Protein AF-A0A8T3XTB1-F1 (afdb_monomer_lite)

Structure (mmCIF, N/CA/C/O backbone):
data_AF-A0A8T3XTB1-F1
#
_entry.id   AF-A0A8T3XTB1-F1
#
loop_
_atom_site.group_PDB
_atom_site.id
_atom_site.type_symbol
_atom_site.label_atom_id
_atom_site.label_alt_id
_atom_site.label_comp_id
_atom_site.label_asym_id
_atom_site.label_entity_id
_atom_site.label_seq_id
_atom_site.pdbx_PDB_ins_code
_atom_site.Cartn_x
_atom_site.Cartn_y
_atom_site.Cartn_z
_atom_site.occupancy
_atom_site.B_iso_or_equiv
_atom_site.auth_seq_id
_atom_site.auth_comp_id
_atom_site.auth_asym_id
_atom_site.auth_atom_id
_atom_site.pdbx_PDB_model_num
ATOM 1 N N . MET A 1 1 ? -11.268 -4.525 -10.303 1.00 63.78 1 MET A N 1
ATOM 2 C CA . MET A 1 1 ? -10.667 -3.729 -11.400 1.00 63.78 1 MET A CA 1
ATOM 3 C C . MET A 1 1 ? -9.324 -3.228 -10.897 1.00 63.78 1 MET A C 1
ATOM 5 O O . MET A 1 1 ? -9.319 -2.569 -9.871 1.00 63.78 1 MET A O 1
ATOM 9 N N . THR A 1 2 ? -8.213 -3.594 -11.539 1.00 76.19 2 THR A N 1
ATOM 10 C CA . THR A 1 2 ? -6.860 -3.321 -11.017 1.00 76.19 2 THR A CA 1
ATOM 11 C C . THR A 1 2 ? -6.351 -1.963 -11.488 1.00 76.19 2 THR A C 1
ATOM 13 O O . THR A 1 2 ? -6.453 -1.650 -12.676 1.00 76.19 2 THR A O 1
ATOM 16 N N . TYR A 1 3 ? -5.797 -1.178 -10.565 1.00 84.19 3 TYR A N 1
ATOM 17 C CA . TYR A 1 3 ? -5.159 0.107 -10.844 1.00 84.19 3 TYR A CA 1
ATOM 18 C C . TYR A 1 3 ? -3.703 0.090 -10.393 1.00 84.19 3 TYR A C 1
ATOM 20 O O . TYR A 1 3 ? -3.380 -0.483 -9.355 1.00 84.19 3 TYR A O 1
ATOM 28 N N . MET A 1 4 ? -2.845 0.762 -11.152 1.00 86.62 4 MET A N 1
ATOM 29 C CA . MET A 1 4 ? -1.456 1.015 -10.787 1.00 86.62 4 MET A CA 1
ATOM 30 C C . MET A 1 4 ? -1.320 2.421 -10.202 1.00 86.62 4 MET A C 1
ATOM 32 O O . MET A 1 4 ? -1.914 3.370 -10.717 1.00 86.62 4 MET A O 1
ATOM 36 N N . ALA A 1 5 ? -0.532 2.562 -9.141 1.00 85.81 5 ALA A N 1
ATOM 37 C CA . ALA A 1 5 ? -0.168 3.850 -8.568 1.00 85.81 5 ALA A CA 1
ATOM 38 C C . ALA A 1 5 ? 1.312 3.836 -8.175 1.00 85.81 5 ALA A C 1
ATOM 40 O O . ALA A 1 5 ? 1.791 2.855 -7.609 1.00 85.81 5 ALA A O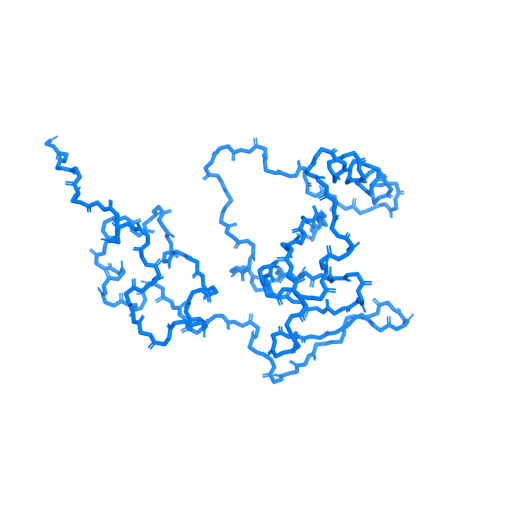 1
ATOM 41 N N . PHE A 1 6 ? 2.019 4.933 -8.442 1.00 86.25 6 PHE A N 1
ATOM 42 C CA . PHE A 1 6 ? 3.392 5.131 -7.983 1.00 86.25 6 PHE A CA 1
ATOM 43 C C . PHE A 1 6 ? 3.377 5.995 -6.724 1.00 86.25 6 PHE A C 1
ATOM 45 O O . PHE A 1 6 ? 2.879 7.122 -6.739 1.00 86.25 6 PHE A O 1
ATOM 52 N N . LEU A 1 7 ? 3.904 5.456 -5.627 1.00 83.69 7 LEU A N 1
ATOM 53 C CA . LEU A 1 7 ? 3.873 6.089 -4.310 1.00 83.69 7 LEU A CA 1
ATOM 54 C C . LEU A 1 7 ? 5.293 6.387 -3.821 1.00 83.69 7 LEU A C 1
ATOM 56 O O . LEU A 1 7 ? 6.214 5.625 -4.123 1.00 83.69 7 LEU A O 1
ATOM 60 N N . PRO A 1 8 ? 5.495 7.483 -3.071 1.00 80.69 8 PRO A N 1
ATOM 61 C CA . PRO A 1 8 ? 6.795 7.779 -2.496 1.00 80.69 8 PRO A CA 1
ATOM 62 C C . PRO A 1 8 ? 7.091 6.789 -1.371 1.00 80.69 8 PRO A C 1
ATOM 64 O O . PRO A 1 8 ? 6.213 6.481 -0.569 1.00 80.69 8 PRO A O 1
ATOM 67 N N . VAL A 1 9 ? 8.336 6.330 -1.272 1.00 76.19 9 VAL A N 1
ATOM 68 C CA . VAL A 1 9 ? 8.804 5.538 -0.127 1.00 76.19 9 VAL A CA 1
ATOM 69 C C . VAL A 1 9 ? 9.326 6.491 0.946 1.00 76.19 9 VAL A C 1
ATOM 71 O O . VAL A 1 9 ? 10.021 7.462 0.639 1.00 76.19 9 VAL A O 1
ATOM 74 N N . GLN A 1 10 ? 8.986 6.239 2.214 1.00 70.88 10 GLN A N 1
ATOM 75 C CA . GLN A 1 10 ? 9.558 7.010 3.317 1.00 70.88 10 GLN A CA 1
ATOM 76 C C . GLN A 1 10 ? 11.053 6.727 3.446 1.00 70.88 10 GLN A C 1
ATOM 78 O O . GLN A 1 10 ? 11.497 5.583 3.352 1.00 70.88 10 GLN A O 1
ATOM 83 N N . LYS A 1 11 ? 11.826 7.778 3.724 1.00 73.62 11 LYS A N 1
ATOM 84 C CA . LYS A 1 11 ? 13.246 7.640 4.027 1.00 73.62 11 LYS A CA 1
ATOM 85 C C . LYS A 1 11 ? 13.419 6.713 5.232 1.00 73.62 11 LYS A C 1
ATOM 87 O O . LYS A 1 11 ? 12.929 7.003 6.318 1.00 73.62 11 LYS A O 1
ATOM 92 N N . ASN A 1 12 ? 14.123 5.610 5.021 1.00 74.75 12 ASN A N 1
ATOM 93 C CA . ASN A 1 12 ? 14.489 4.636 6.043 1.00 74.75 12 ASN A CA 1
ATOM 94 C C . ASN A 1 12 ? 15.914 4.146 5.783 1.00 74.75 12 ASN A C 1
ATOM 96 O O . ASN A 1 12 ? 16.482 4.461 4.736 1.00 74.75 12 ASN A O 1
ATOM 100 N N . ASP A 1 13 ? 16.476 3.362 6.700 1.00 73.25 13 ASP A N 1
ATOM 101 C CA . ASP A 1 13 ? 17.870 2.897 6.647 1.00 73.25 13 ASP A CA 1
ATOM 102 C C . ASP A 1 13 ? 18.251 2.196 5.337 1.00 73.25 13 ASP A C 1
ATOM 104 O O . ASP A 1 13 ? 19.413 2.229 4.943 1.00 73.25 13 ASP A O 1
ATOM 108 N N . LYS A 1 14 ? 17.282 1.612 4.619 1.00 73.25 14 LYS A N 1
ATOM 109 C CA . LYS A 1 14 ? 17.532 0.923 3.348 1.00 73.25 14 LYS A CA 1
ATOM 110 C C . LYS A 1 14 ? 17.449 1.813 2.115 1.00 73.25 14 LYS A C 1
ATOM 112 O O . LYS A 1 14 ? 18.060 1.458 1.112 1.00 73.25 14 LYS A O 1
ATOM 117 N N . TYR A 1 15 ? 16.711 2.919 2.179 1.00 74.94 15 TYR A N 1
ATOM 118 C CA . TYR A 1 15 ? 16.465 3.809 1.039 1.00 74.94 15 TYR A CA 1
ATOM 119 C C . TYR A 1 15 ? 17.030 5.227 1.248 1.00 74.94 15 TYR A C 1
ATOM 121 O O . TYR A 1 15 ? 16.748 6.124 0.456 1.00 74.94 15 TYR A O 1
ATOM 129 N N . GLN A 1 16 ? 17.848 5.472 2.285 1.00 72.81 16 GLN A N 1
ATOM 130 C CA . GLN A 1 16 ? 18.314 6.827 2.625 1.00 72.81 16 GLN A CA 1
ATOM 131 C C . GLN A 1 16 ? 18.993 7.568 1.465 1.00 72.81 16 GLN A C 1
ATOM 133 O O . GLN A 1 16 ? 18.690 8.743 1.250 1.00 72.81 16 GLN A O 1
ATOM 138 N N . SER A 1 17 ? 19.889 6.900 0.738 1.00 76.38 17 SER A N 1
ATOM 139 C CA . SER A 1 17 ? 20.663 7.474 -0.373 1.00 76.38 17 SER A CA 1
ATOM 140 C C . SER A 1 17 ? 19.897 7.540 -1.697 1.00 76.38 17 SER A C 1
ATOM 142 O O . SER A 1 17 ? 20.363 8.178 -2.634 1.00 76.38 17 SER A O 1
ATOM 144 N N . GLU A 1 18 ? 18.738 6.887 -1.779 1.00 75.88 18 GLU A N 1
ATOM 145 C CA . GLU A 1 18 ? 17.937 6.739 -3.003 1.00 75.88 18 GLU A CA 1
ATOM 146 C C . GLU A 1 18 ? 16.675 7.619 -2.984 1.00 75.88 18 GLU A C 1
ATOM 148 O O . GLU A 1 18 ? 15.918 7.666 -3.954 1.00 75.88 18 GLU A O 1
ATOM 153 N N . THR A 1 19 ? 16.439 8.337 -1.881 1.00 80.75 19 THR A N 1
ATOM 154 C CA . THR A 1 19 ? 15.301 9.255 -1.751 1.00 80.75 19 THR A CA 1
ATOM 155 C C . THR A 1 19 ? 15.573 10.610 -2.392 1.00 80.75 19 THR A C 1
ATOM 157 O O . THR A 1 19 ? 16.653 11.183 -2.273 1.00 80.75 19 THR A O 1
ATOM 160 N N . ILE A 1 20 ? 14.542 11.146 -3.038 1.00 84.38 20 ILE A N 1
ATOM 161 C CA . ILE A 1 20 ? 14.515 12.476 -3.651 1.00 84.38 20 ILE A CA 1
ATOM 162 C C . ILE A 1 20 ? 13.458 13.342 -2.968 1.00 84.38 20 ILE A C 1
ATOM 164 O O . ILE A 1 20 ? 12.573 12.837 -2.273 1.00 84.38 20 ILE A O 1
ATOM 168 N N . ASN A 1 21 ? 13.529 14.658 -3.166 1.00 86.00 21 ASN A N 1
ATOM 169 C CA . ASN A 1 21 ? 12.512 15.554 -2.618 1.00 86.00 21 ASN A CA 1
ATOM 170 C C . ASN A 1 21 ? 11.160 15.385 -3.338 1.00 86.00 21 ASN A C 1
ATOM 172 O O . ASN A 1 21 ? 11.078 14.898 -4.467 1.00 86.00 21 ASN A O 1
ATOM 176 N N . TYR A 1 22 ? 10.084 15.839 -2.692 1.00 81.88 22 TYR A N 1
ATOM 177 C CA . TYR A 1 22 ? 8.718 15.646 -3.190 1.00 81.88 22 TYR A CA 1
ATOM 178 C C . TYR A 1 22 ? 8.469 16.285 -4.569 1.00 81.88 22 TYR A C 1
ATOM 180 O O . TYR A 1 22 ? 7.725 15.745 -5.385 1.00 81.88 22 TYR A O 1
ATOM 188 N N . LYS A 1 23 ? 9.120 17.418 -4.866 1.00 84.69 23 LYS A N 1
ATOM 189 C CA . LYS A 1 23 ? 8.985 18.118 -6.153 1.00 84.69 23 LYS A CA 1
ATOM 190 C C . LYS A 1 23 ? 9.621 17.323 -7.295 1.00 84.69 23 LYS A C 1
ATOM 192 O O . LYS A 1 23 ? 9.049 17.235 -8.379 1.00 84.69 23 LYS A O 1
ATOM 197 N N . GLU A 1 24 ? 10.796 16.748 -7.063 1.00 87.94 24 GLU A N 1
ATOM 198 C CA . GLU A 1 24 ? 11.465 15.858 -8.017 1.00 87.94 24 GLU A CA 1
ATOM 199 C C . GLU A 1 24 ? 10.711 14.542 -8.190 1.00 87.94 24 GLU A C 1
ATOM 201 O O . GLU A 1 24 ? 10.554 14.071 -9.318 1.00 87.94 24 GLU A O 1
ATOM 206 N N . PHE A 1 25 ? 10.198 13.986 -7.090 1.00 85.50 25 PHE A N 1
ATOM 207 C CA . PHE A 1 25 ? 9.351 12.799 -7.112 1.00 85.50 25 PHE A CA 1
ATOM 208 C C . PHE A 1 25 ? 8.125 13.003 -8.002 1.00 85.50 25 PHE A C 1
ATOM 210 O O . PHE A 1 25 ? 7.887 12.190 -8.893 1.00 85.50 25 PHE A O 1
ATOM 217 N N . HIS A 1 26 ? 7.407 14.118 -7.835 1.00 84.00 26 HIS A N 1
ATOM 218 C CA . HIS A 1 26 ? 6.219 14.418 -8.633 1.00 84.00 26 HIS A CA 1
ATOM 219 C C . HIS A 1 26 ? 6.516 14.413 -10.139 1.00 84.00 26 HIS A C 1
ATOM 221 O O . HIS A 1 26 ? 5.825 13.741 -10.900 1.00 84.00 26 HIS A O 1
ATOM 227 N N . LYS A 1 27 ? 7.599 15.080 -10.564 1.00 87.19 27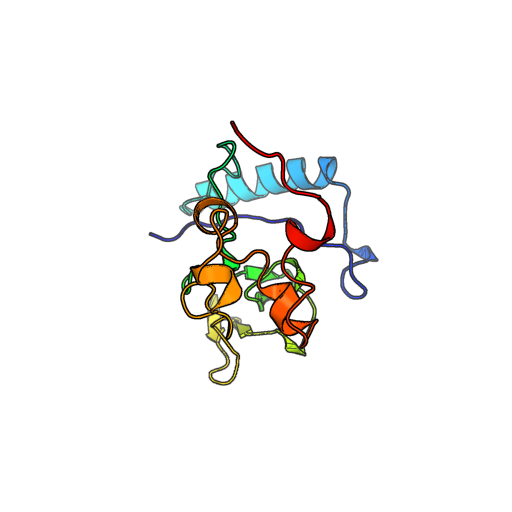 LYS A N 1
ATOM 228 C CA . LYS A 1 27 ? 8.017 15.104 -11.977 1.00 87.19 27 LYS A CA 1
ATOM 229 C C . LYS A 1 27 ? 8.338 13.712 -12.522 1.00 87.19 27 LYS A C 1
ATOM 231 O O . LYS A 1 27 ? 8.024 13.407 -13.669 1.00 87.19 27 LYS A O 1
ATOM 236 N N . LYS A 1 28 ? 8.994 12.861 -11.725 1.00 88.62 28 LYS A N 1
ATOM 237 C CA . LYS A 1 28 ? 9.299 11.484 -12.142 1.00 88.62 28 LYS A CA 1
ATOM 238 C C . LYS A 1 28 ? 8.035 10.629 -12.232 1.00 88.62 28 LYS A C 1
ATOM 240 O O . LYS A 1 28 ? 7.902 9.866 -13.185 1.00 88.62 28 LYS A O 1
ATOM 245 N N . VAL A 1 29 ? 7.109 10.771 -11.283 1.00 88.19 29 VAL A N 1
ATOM 246 C CA . VAL A 1 29 ? 5.836 10.035 -11.278 1.00 88.19 29 VAL A CA 1
ATOM 247 C C . VAL A 1 29 ? 4.963 10.395 -12.473 1.00 88.19 29 VAL A C 1
ATOM 249 O O . VAL A 1 29 ? 4.357 9.496 -13.042 1.00 88.19 29 VAL A O 1
ATOM 252 N N . GLU A 1 30 ? 4.932 11.656 -12.904 1.00 87.62 30 GLU A N 1
ATOM 253 C CA . GLU A 1 30 ? 4.235 12.045 -14.141 1.00 87.62 30 GLU A CA 1
ATOM 254 C C . GLU A 1 30 ? 4.745 11.243 -15.348 1.00 87.62 30 GLU A C 1
ATOM 256 O O . GLU A 1 30 ? 3.953 10.615 -16.048 1.00 87.62 30 GLU A O 1
ATOM 261 N N . GLY A 1 31 ? 6.067 11.157 -15.528 1.00 90.44 31 GLY A N 1
ATOM 262 C CA . GLY A 1 31 ? 6.658 10.359 -16.607 1.00 90.44 31 GLY A CA 1
ATOM 263 C C . GLY A 1 31 ? 6.367 8.856 -16.497 1.00 90.44 31 GLY A C 1
ATOM 264 O O . GLY A 1 31 ? 6.136 8.195 -17.511 1.00 90.44 31 GLY A O 1
ATOM 265 N N . LEU A 1 32 ? 6.342 8.309 -15.277 1.00 90.62 32 LEU A N 1
ATOM 266 C CA . LEU A 1 32 ? 5.984 6.905 -15.035 1.00 90.62 32 LEU A CA 1
ATOM 267 C C . LEU A 1 32 ? 4.502 6.630 -15.321 1.00 90.62 32 LEU A C 1
ATOM 269 O O . LEU A 1 32 ? 4.178 5.607 -15.923 1.00 90.62 32 LEU A O 1
ATOM 273 N N . ASN A 1 33 ? 3.613 7.548 -14.941 1.00 90.31 33 ASN A N 1
ATOM 274 C CA . ASN A 1 33 ? 2.188 7.467 -15.247 1.00 90.31 33 ASN A CA 1
ATOM 275 C C . ASN A 1 33 ? 1.958 7.464 -16.763 1.00 90.31 33 ASN A C 1
ATOM 277 O O . ASN A 1 33 ? 1.242 6.598 -17.265 1.00 90.31 33 ASN A O 1
ATOM 281 N N . ASP A 1 34 ? 2.607 8.373 -17.495 1.00 92.00 34 ASP A N 1
ATOM 282 C CA . ASP A 1 34 ? 2.513 8.440 -18.957 1.00 92.00 34 ASP A CA 1
ATOM 283 C C . ASP A 1 34 ? 2.996 7.147 -19.621 1.00 92.00 34 ASP A C 1
ATOM 285 O O . ASP A 1 34 ? 2.361 6.645 -20.553 1.00 92.00 34 ASP A O 1
ATOM 289 N N . LEU A 1 35 ? 4.114 6.588 -19.145 1.00 93.50 35 LEU A N 1
ATOM 290 C CA . LEU A 1 35 ? 4.633 5.313 -19.635 1.00 93.50 35 LEU A CA 1
ATOM 291 C C . LEU A 1 35 ? 3.645 4.171 -19.368 1.00 93.50 35 LEU A C 1
ATOM 293 O O . LEU A 1 35 ? 3.322 3.417 -20.285 1.00 93.50 35 LEU A O 1
ATOM 297 N N . ALA A 1 36 ? 3.125 4.066 -18.145 1.00 92.00 36 ALA A N 1
ATOM 298 C CA . ALA A 1 36 ? 2.177 3.022 -17.772 1.00 92.00 36 ALA A CA 1
ATOM 299 C C . ALA A 1 36 ? 0.882 3.099 -18.602 1.00 92.00 36 ALA A C 1
ATOM 301 O O . ALA A 1 36 ? 0.409 2.075 -19.096 1.00 92.00 36 ALA A O 1
ATOM 302 N N . ILE A 1 37 ? 0.352 4.304 -18.838 1.00 92.25 37 ILE A N 1
ATOM 303 C CA . ILE A 1 37 ? -0.816 4.512 -19.708 1.00 92.25 37 ILE A CA 1
ATOM 304 C C . ILE A 1 37 ? -0.512 4.060 -21.143 1.00 92.25 37 ILE A C 1
ATOM 306 O O . ILE A 1 37 ? -1.312 3.334 -21.733 1.00 92.25 37 ILE A O 1
ATOM 310 N N . LYS A 1 38 ? 0.652 4.429 -21.699 1.00 95.81 38 LYS A N 1
ATOM 311 C CA . LYS A 1 38 ? 1.079 3.996 -23.046 1.00 95.81 38 LYS A CA 1
ATOM 312 C C . LYS A 1 38 ? 1.219 2.477 -23.164 1.00 95.81 38 LYS A C 1
ATOM 314 O O . LYS A 1 38 ? 0.954 1.929 -24.227 1.00 95.81 38 LYS A O 1
ATOM 319 N N . MET A 1 39 ? 1.601 1.805 -22.080 1.00 94.31 39 MET A N 1
ATOM 320 C CA . MET A 1 39 ? 1.670 0.342 -21.998 1.00 94.31 39 MET A CA 1
ATOM 321 C C . MET A 1 39 ? 0.297 -0.324 -21.781 1.00 94.31 39 MET A C 1
ATOM 323 O O . MET A 1 39 ? 0.221 -1.547 -21.703 1.00 94.31 39 MET A O 1
ATOM 327 N N . GLY A 1 40 ? -0.789 0.452 -21.693 1.00 93.62 40 GLY A N 1
ATOM 328 C CA . GLY A 1 40 ? -2.157 -0.052 -21.551 1.00 93.62 40 GLY A CA 1
ATOM 329 C C . GLY A 1 40 ? -2.613 -0.271 -20.106 1.00 93.62 40 GLY A C 1
ATOM 330 O O . GLY A 1 40 ? -3.701 -0.808 -19.883 1.00 93.62 40 GLY A O 1
ATOM 331 N N . TYR A 1 41 ? -1.825 0.148 -19.112 1.00 91.19 41 TYR A N 1
ATOM 332 C CA . TYR A 1 41 ? -2.223 0.043 -17.712 1.00 91.19 41 TYR A CA 1
ATOM 333 C C . TYR A 1 41 ? -3.226 1.127 -17.317 1.00 91.19 41 TYR A C 1
ATOM 335 O O . TYR A 1 41 ? -3.164 2.278 -17.751 1.00 91.19 41 TYR A O 1
ATOM 343 N N . ARG A 1 42 ? -4.132 0.768 -16.404 1.00 89.38 42 ARG A N 1
ATOM 344 C CA . ARG A 1 42 ? -5.025 1.725 -15.745 1.00 89.38 42 ARG A CA 1
ATOM 345 C C . ARG A 1 42 ? -4.284 2.358 -14.582 1.00 89.38 42 ARG A C 1
ATOM 347 O O . ARG A 1 42 ? -4.049 1.708 -13.566 1.00 89.38 42 ARG A O 1
ATOM 354 N N . VAL A 1 43 ? -3.924 3.622 -14.728 1.00 87.38 43 VAL A N 1
ATOM 355 C CA . VAL A 1 43 ? -3.234 4.373 -13.681 1.00 87.38 43 VAL A CA 1
ATOM 356 C C . VAL A 1 43 ? -4.261 5.096 -12.816 1.00 87.38 43 VAL A C 1
ATOM 358 O O . VAL A 1 43 ? -5.169 5.752 -13.330 1.00 87.38 43 VAL A O 1
ATOM 361 N N . SER A 1 44 ? -4.141 4.957 -11.497 1.00 80.12 44 SER A N 1
ATOM 362 C CA . SER A 1 44 ? -4.938 5.745 -10.560 1.00 80.12 44 SER A CA 1
ATOM 363 C C . SER A 1 44 ? -4.495 7.208 -10.653 1.00 80.12 44 SER A C 1
ATOM 365 O O . SER A 1 44 ? -3.303 7.479 -10.505 1.00 80.12 44 SER A O 1
ATOM 367 N N . PRO A 1 45 ? -5.408 8.176 -10.857 1.00 60.75 45 PRO A N 1
ATOM 368 C CA . PRO A 1 45 ? -5.055 9.584 -11.041 1.00 60.75 45 PRO A CA 1
ATOM 369 C C . PRO A 1 45 ? -4.519 10.270 -9.766 1.00 60.75 45 PRO A C 1
ATOM 371 O O . PRO A 1 45 ? -4.429 11.497 -9.728 1.00 60.75 45 PRO A O 1
ATOM 374 N N . GLY A 1 46 ? -4.161 9.505 -8.731 1.00 62.09 46 GLY A N 1
ATOM 375 C CA . GLY A 1 46 ? -3.730 10.008 -7.435 1.00 62.09 46 GLY A CA 1
ATOM 376 C C . GLY A 1 46 ? -4.879 10.590 -6.610 1.00 62.09 46 GLY A C 1
ATOM 377 O O . GLY A 1 46 ? -6.047 10.552 -6.999 1.00 62.09 46 GLY A O 1
ATOM 378 N N . TYR A 1 47 ? -4.522 11.117 -5.439 1.00 52.31 47 TYR A N 1
ATOM 379 C CA . TYR A 1 47 ? -5.404 11.705 -4.426 1.00 52.31 47 TYR A CA 1
ATOM 380 C C . TYR A 1 47 ? -6.145 12.953 -4.947 1.00 52.31 47 TYR A C 1
ATOM 382 O O . TYR A 1 47 ? -5.778 14.080 -4.630 1.00 52.31 47 TYR A O 1
ATOM 390 N N . LYS A 1 48 ? -7.176 12.781 -5.783 1.00 39.78 48 LYS A N 1
ATOM 391 C CA . LYS A 1 48 ? -7.927 13.901 -6.387 1.00 39.78 48 LYS A CA 1
ATOM 392 C C . LYS A 1 48 ? -9.156 14.357 -5.599 1.00 39.78 48 LYS A C 1
ATOM 394 O O . LYS A 1 48 ? -9.825 15.289 -6.028 1.00 39.78 48 LYS A O 1
ATOM 399 N N . LEU A 1 49 ? -9.459 13.738 -4.460 1.00 35.50 49 LEU A N 1
ATOM 400 C CA . LEU A 1 49 ? -10.655 14.055 -3.682 1.00 35.50 49 LEU A CA 1
ATOM 401 C C . LEU A 1 49 ? -10.308 14.263 -2.199 1.00 35.50 49 LEU A C 1
ATOM 403 O O . LEU A 1 49 ? -9.811 13.322 -1.567 1.00 35.50 49 LEU A O 1
ATOM 407 N N . PRO A 1 50 ? -10.599 15.448 -1.624 1.00 34.19 50 PRO A N 1
ATOM 408 C CA . PRO A 1 50 ? -10.574 15.653 -0.180 1.00 34.19 50 PRO A CA 1
ATOM 409 C C . PRO A 1 50 ? -11.480 14.620 0.506 1.00 34.19 50 PRO A C 1
ATOM 411 O O . PRO A 1 50 ? -12.633 14.457 0.119 1.00 34.19 50 PRO A O 1
ATOM 414 N N . GLY A 1 51 ? -10.952 13.899 1.497 1.00 45.12 51 GLY A N 1
ATOM 415 C CA . GLY A 1 51 ? -11.745 13.013 2.361 1.00 45.12 51 GLY A CA 1
ATOM 416 C C . GLY A 1 51 ? -12.081 11.611 1.830 1.00 45.12 51 GLY A C 1
ATOM 417 O O . GLY A 1 51 ? -12.845 10.915 2.483 1.00 45.12 51 GLY A O 1
ATOM 418 N N . SER A 1 52 ? -11.539 11.161 0.689 1.00 43.91 52 SER A N 1
ATOM 419 C CA . SER A 1 52 ? -11.989 9.890 0.071 1.00 43.91 52 SER A CA 1
ATOM 420 C C . SER A 1 52 ? -11.059 8.680 0.189 1.00 43.91 52 SER A C 1
ATOM 422 O O . SER A 1 52 ? -11.470 7.578 -0.165 1.00 43.91 52 SER A O 1
ATOM 424 N N . THR A 1 53 ? -9.814 8.815 0.647 1.00 52.31 53 THR A N 1
ATOM 425 C CA . THR A 1 53 ? -8.892 7.671 0.594 1.00 52.31 53 THR A CA 1
ATOM 426 C C . THR A 1 53 ? -8.717 7.025 1.950 1.00 52.31 53 THR A C 1
ATOM 428 O O . THR A 1 53 ? -7.837 7.387 2.731 1.00 52.31 53 THR A O 1
ATOM 431 N N . PHE A 1 54 ? -9.528 5.996 2.168 1.00 66.38 54 PHE A N 1
ATOM 432 C CA . PHE A 1 54 ? -9.143 4.858 2.986 1.00 66.38 54 PHE A CA 1
ATOM 433 C C . PHE A 1 54 ? -7.757 4.355 2.554 1.00 66.38 54 PHE A C 1
ATOM 435 O O . PHE A 1 54 ? -7.416 4.361 1.367 1.00 66.38 54 PHE A O 1
ATOM 442 N N . CYS A 1 55 ? -6.925 3.963 3.517 1.00 76.44 55 CYS A N 1
ATOM 443 C CA . CYS A 1 55 ? -5.592 3.456 3.219 1.00 76.44 55 CYS A CA 1
ATOM 444 C C . CYS A 1 55 ? -5.712 2.163 2.401 1.00 76.44 55 CYS A C 1
ATOM 446 O O . CYS A 1 55 ? -6.304 1.194 2.870 1.00 76.44 55 CYS A O 1
ATOM 448 N N . GLY A 1 56 ? -5.109 2.125 1.206 1.00 76.81 56 GLY A N 1
ATOM 449 C CA . GLY A 1 56 ? -5.146 0.946 0.331 1.00 76.81 56 GLY A CA 1
ATOM 450 C C . GLY A 1 56 ? -4.648 -0.327 1.015 1.00 76.81 56 GLY A C 1
ATOM 451 O O . GLY A 1 56 ? -5.105 -1.410 0.693 1.00 76.81 56 GLY A O 1
ATOM 452 N N . ALA A 1 57 ? -3.803 -0.205 2.042 1.00 79.94 57 ALA A N 1
ATOM 453 C CA . ALA A 1 57 ? -3.312 -1.340 2.81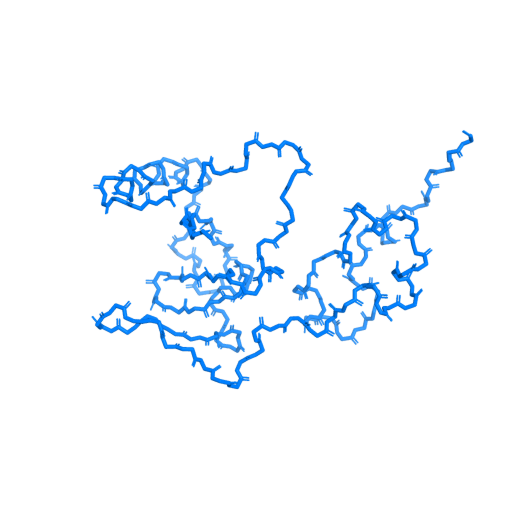3 1.00 79.94 57 ALA A CA 1
ATOM 454 C C . ALA A 1 57 ? -4.418 -2.174 3.485 1.00 79.94 57 ALA A C 1
ATOM 456 O O . ALA A 1 57 ? -4.158 -3.313 3.858 1.00 79.94 57 ALA A O 1
ATOM 457 N N . TYR A 1 58 ? -5.624 -1.637 3.659 1.00 77.25 58 TYR A N 1
ATOM 458 C CA . TYR A 1 58 ? -6.770 -2.390 4.164 1.00 77.25 58 TYR A CA 1
ATOM 459 C C . TYR A 1 58 ? -7.492 -3.230 3.099 1.00 77.25 58 TYR A C 1
ATOM 461 O O . TYR A 1 58 ? -8.244 -4.132 3.455 1.00 77.25 58 TYR A O 1
ATOM 469 N N . ASP A 1 59 ? -7.311 -2.933 1.813 1.00 77.81 59 ASP A N 1
ATOM 470 C CA . ASP A 1 59 ? -7.873 -3.740 0.733 1.00 77.81 59 ASP A CA 1
ATOM 471 C C . ASP A 1 59 ? -7.018 -5.001 0.568 1.00 77.81 59 ASP A C 1
ATOM 473 O O . ASP A 1 59 ? -5.814 -4.915 0.317 1.00 77.81 59 ASP A O 1
ATOM 477 N N . ASP A 1 60 ? -7.626 -6.183 0.691 1.00 77.62 60 ASP A N 1
ATOM 478 C CA . ASP A 1 60 ? -6.967 -7.482 0.510 1.00 77.62 60 ASP A CA 1
ATOM 479 C C . ASP A 1 60 ? -6.248 -7.582 -0.852 1.00 77.62 60 ASP A C 1
ATOM 481 O O . ASP A 1 60 ? -5.195 -8.218 -0.936 1.00 77.62 60 ASP A O 1
ATOM 485 N N . GLN A 1 61 ? -6.740 -6.896 -1.890 1.00 78.75 61 GLN A N 1
ATOM 486 C CA . GLN A 1 61 ? -6.189 -6.915 -3.251 1.00 78.75 61 GLN A CA 1
ATOM 487 C C . GLN A 1 61 ? -5.142 -5.824 -3.525 1.00 78.75 61 GLN A C 1
ATOM 489 O O . GLN A 1 61 ? -4.617 -5.736 -4.638 1.00 78.75 61 GLN A O 1
ATOM 494 N N . TYR A 1 62 ? -4.820 -4.995 -2.534 1.00 83.00 62 TYR A N 1
ATOM 495 C CA . TYR A 1 62 ? -3.770 -3.992 -2.647 1.00 83.00 62 TYR A CA 1
ATOM 496 C C . TYR A 1 62 ? -2.398 -4.584 -2.312 1.00 83.00 62 TYR A C 1
ATOM 498 O O . TYR A 1 62 ? -2.186 -5.115 -1.214 1.00 83.00 62 TYR A O 1
ATOM 506 N N . PHE A 1 63 ? -1.460 -4.434 -3.246 1.00 86.75 63 PHE A N 1
ATOM 507 C CA . PHE A 1 63 ? -0.067 -4.848 -3.112 1.00 86.75 63 PHE A CA 1
ATOM 508 C C . PHE A 1 63 ? 0.853 -3.722 -3.561 1.00 86.75 63 PHE A C 1
ATOM 510 O O . PHE A 1 63 ? 0.598 -3.054 -4.565 1.00 86.75 63 PHE A O 1
ATOM 517 N N . LEU A 1 64 ? 1.940 -3.532 -2.822 1.00 89.00 64 LEU A N 1
ATOM 518 C CA . LEU A 1 64 ? 2.991 -2.586 -3.151 1.00 89.00 64 LEU A CA 1
ATOM 519 C C . LEU A 1 64 ? 4.245 -3.352 -3.549 1.00 89.00 64 LEU A C 1
ATOM 521 O O . LEU A 1 64 ? 4.696 -4.216 -2.808 1.00 89.00 64 LEU A O 1
ATOM 525 N N . LEU A 1 65 ? 4.809 -3.008 -4.699 1.00 89.88 65 LEU A N 1
ATOM 526 C CA . LEU A 1 65 ? 6.101 -3.502 -5.160 1.00 89.88 65 LEU A CA 1
ATOM 527 C C . LEU A 1 65 ? 7.137 -2.407 -4.932 1.00 89.88 65 LEU A C 1
ATOM 529 O O . LEU A 1 65 ? 6.912 -1.261 -5.330 1.00 89.88 65 LEU A O 1
ATOM 533 N N . ASP A 1 66 ? 8.245 -2.738 -4.280 1.00 88.06 66 ASP A N 1
ATOM 534 C CA . ASP A 1 66 ? 9.368 -1.812 -4.160 1.00 88.06 66 ASP A CA 1
ATOM 535 C C . ASP A 1 66 ? 10.367 -1.957 -5.318 1.00 88.06 66 ASP A C 1
ATOM 537 O O . ASP A 1 66 ? 10.236 -2.823 -6.183 1.00 88.06 66 ASP A O 1
ATOM 541 N N . ALA A 1 67 ? 11.372 -1.078 -5.356 1.00 83.94 67 ALA A N 1
ATOM 542 C CA . ALA A 1 67 ? 12.353 -1.038 -6.441 1.00 83.94 67 ALA A CA 1
ATOM 543 C C . ALA A 1 67 ? 13.226 -2.305 -6.539 1.00 83.94 67 ALA A C 1
ATOM 545 O O . ALA A 1 67 ? 13.908 -2.496 -7.543 1.00 83.94 67 ALA A O 1
ATOM 546 N N . ARG A 1 68 ? 13.216 -3.163 -5.513 1.00 86.00 68 ARG A N 1
ATOM 547 C CA . ARG A 1 68 ? 13.946 -4.438 -5.482 1.00 86.00 68 ARG A CA 1
ATOM 548 C C . ARG A 1 68 ? 13.058 -5.610 -5.899 1.00 86.00 68 ARG A C 1
ATOM 550 O O . ARG A 1 68 ? 13.525 -6.743 -5.917 1.00 86.00 68 ARG A O 1
ATOM 557 N N . GLY A 1 69 ? 11.795 -5.336 -6.229 1.00 89.19 69 GLY A N 1
ATOM 558 C CA . GLY A 1 69 ? 10.800 -6.345 -6.557 1.00 89.19 69 GLY A CA 1
ATOM 559 C C . GLY A 1 69 ? 10.185 -7.006 -5.327 1.00 89.19 69 GLY A C 1
ATOM 560 O O . GLY A 1 69 ? 9.445 -7.970 -5.495 1.00 89.19 69 GLY A O 1
ATOM 561 N N . ASP A 1 70 ? 10.443 -6.524 -4.106 1.00 91.12 70 ASP A N 1
ATOM 562 C CA . ASP A 1 70 ? 9.800 -7.076 -2.913 1.00 91.12 70 ASP A CA 1
ATOM 563 C C . ASP A 1 70 ? 8.343 -6.594 -2.825 1.00 91.12 70 ASP A C 1
ATOM 565 O O . ASP A 1 70 ? 8.030 -5.430 -3.094 1.00 91.12 70 ASP A O 1
ATOM 569 N N . VAL A 1 71 ? 7.449 -7.496 -2.414 1.00 91.25 71 VAL A N 1
ATOM 570 C CA . VAL A 1 71 ? 6.018 -7.208 -2.243 1.00 91.25 71 VAL A CA 1
ATOM 571 C C . VAL A 1 71 ? 5.715 -6.880 -0.784 1.00 91.25 71 VAL A C 1
ATOM 573 O O . VAL A 1 71 ? 6.097 -7.625 0.117 1.00 91.25 71 VAL A O 1
ATOM 576 N N . HIS A 1 72 ? 4.965 -5.804 -0.555 1.00 88.94 72 HIS A N 1
ATOM 577 C CA . HIS A 1 72 ? 4.600 -5.269 0.759 1.00 88.94 72 HIS A CA 1
ATOM 578 C C . HIS A 1 72 ? 3.116 -4.884 0.809 1.00 88.94 72 HIS A C 1
ATOM 580 O O . HIS A 1 72 ? 2.499 -4.606 -0.221 1.00 88.94 72 HIS A O 1
ATOM 586 N N . LYS A 1 73 ? 2.538 -4.797 2.017 1.00 86.44 73 LYS A N 1
ATOM 587 C CA . LYS A 1 73 ? 1.161 -4.292 2.211 1.00 86.44 73 LYS A CA 1
ATOM 588 C C . LYS A 1 73 ? 1.080 -2.774 2.354 1.00 86.44 73 LYS A C 1
ATOM 590 O O . LYS A 1 73 ? 0.097 -2.153 1.960 1.00 86.44 73 LYS A O 1
ATOM 595 N N . CYS A 1 74 ? 2.101 -2.169 2.955 1.00 84.38 74 CYS A N 1
ATOM 596 C CA . CYS A 1 74 ? 2.101 -0.769 3.361 1.00 84.38 74 CYS A CA 1
ATOM 597 C C . CYS A 1 74 ? 3.415 -0.091 2.969 1.00 84.38 74 CYS A C 1
ATOM 599 O O . CYS A 1 74 ? 4.488 -0.645 3.190 1.00 84.38 74 CYS A O 1
ATOM 601 N N . VAL A 1 75 ? 3.325 1.148 2.477 1.00 83.94 75 VAL A N 1
ATOM 602 C CA . VAL A 1 75 ? 4.479 1.999 2.129 1.00 83.94 75 VAL A CA 1
ATOM 603 C C . VAL A 1 75 ? 5.431 2.194 3.319 1.00 83.94 75 VAL A C 1
ATOM 605 O O . VAL A 1 75 ? 6.644 2.248 3.156 1.00 83.94 75 VAL A O 1
ATOM 608 N N . VAL A 1 76 ? 4.892 2.287 4.540 1.00 81.44 76 VAL A N 1
ATOM 609 C CA . VAL A 1 76 ? 5.684 2.502 5.768 1.00 81.44 76 VAL A CA 1
ATOM 610 C C . VAL A 1 76 ? 6.527 1.273 6.130 1.00 81.44 76 VAL A C 1
ATOM 612 O O . VAL A 1 76 ? 7.540 1.384 6.821 1.00 81.44 76 VAL A O 1
ATOM 615 N N . MET A 1 77 ? 6.121 0.092 5.662 1.00 79.81 77 MET A N 1
ATOM 616 C CA . MET A 1 77 ? 6.826 -1.169 5.897 1.00 79.81 77 MET A CA 1
ATOM 617 C C . MET A 1 77 ? 7.838 -1.494 4.793 1.00 79.81 77 MET A C 1
ATOM 619 O O . MET A 1 77 ? 8.656 -2.391 4.963 1.00 79.81 77 MET A O 1
ATOM 623 N N . THR A 1 78 ? 7.838 -0.749 3.686 1.00 86.19 78 THR A N 1
ATOM 624 C CA . THR A 1 78 ? 8.736 -0.993 2.557 1.00 86.19 78 THR A CA 1
ATOM 625 C C . THR A 1 78 ? 10.201 -1.022 2.993 1.00 86.19 78 THR A C 1
ATOM 627 O O . THR A 1 78 ? 10.685 -0.138 3.701 1.00 86.19 78 THR A O 1
ATOM 630 N N . GLY A 1 79 ? 10.922 -2.056 2.562 1.00 80.38 79 GLY A N 1
ATOM 631 C CA . GLY A 1 79 ? 12.315 -2.292 2.935 1.00 80.38 79 GLY A CA 1
ATOM 632 C C . GLY A 1 79 ? 12.519 -3.028 4.264 1.00 80.38 79 GLY A C 1
ATOM 633 O O . GLY A 1 79 ? 13.632 -3.474 4.513 1.00 80.38 79 GLY A O 1
ATOM 634 N N . GLN A 1 80 ? 11.510 -3.242 5.106 1.00 81.75 80 GLN A N 1
ATOM 635 C CA . GLN A 1 80 ? 11.641 -4.110 6.289 1.00 81.75 80 GLN A CA 1
ATOM 636 C C . GLN A 1 80 ? 11.430 -5.572 5.863 1.00 81.75 80 GLN A C 1
ATOM 638 O O . GLN A 1 80 ? 10.374 -5.928 5.345 1.00 81.75 80 GLN A O 1
ATOM 643 N N . HIS A 1 81 ? 12.461 -6.411 6.009 1.00 80.44 81 HIS A N 1
ATOM 644 C CA . HIS A 1 81 ? 12.445 -7.777 5.461 1.00 80.44 81 HIS A CA 1
ATOM 645 C C . HIS A 1 81 ? 11.413 -8.663 6.170 1.00 80.44 81 HIS A C 1
ATOM 647 O O . HIS A 1 81 ? 10.771 -9.497 5.543 1.00 80.44 81 HIS A O 1
ATOM 653 N N . GLU A 1 82 ? 11.203 -8.418 7.459 1.00 81.94 82 GLU A N 1
ATOM 654 C CA . GLU A 1 82 ? 10.208 -9.065 8.305 1.00 81.94 82 GLU A CA 1
ATOM 655 C C . GLU A 1 82 ? 8.756 -8.823 7.855 1.00 81.94 82 GLU A C 1
ATOM 657 O O . GLU A 1 82 ? 7.876 -9.605 8.205 1.00 81.94 82 GLU A O 1
ATOM 662 N N . PHE A 1 83 ? 8.502 -7.776 7.059 1.00 83.00 83 PHE A N 1
ATOM 663 C CA . PHE A 1 83 ? 7.176 -7.447 6.522 1.00 83.00 83 PHE A CA 1
ATOM 664 C C . PHE A 1 83 ? 7.032 -7.756 5.026 1.00 83.00 83 PHE A C 1
ATOM 666 O O . PHE A 1 83 ? 6.003 -7.433 4.424 1.00 83.00 83 PHE A O 1
ATOM 673 N N . ARG A 1 84 ? 8.035 -8.403 4.416 1.00 88.00 84 ARG A N 1
ATOM 674 C CA . ARG A 1 84 ? 7.977 -8.833 3.017 1.00 88.00 84 ARG A CA 1
ATOM 675 C C . ARG A 1 84 ? 6.922 -9.929 2.848 1.00 88.00 84 ARG A C 1
ATOM 677 O O . ARG A 1 84 ? 7.041 -11.025 3.395 1.00 88.00 84 ARG A O 1
ATOM 684 N N . LEU A 1 85 ? 5.926 -9.655 2.011 1.00 90.25 85 LEU A N 1
ATOM 685 C CA . LEU A 1 85 ? 4.860 -10.594 1.658 1.00 90.25 85 LEU A CA 1
ATOM 686 C C . LEU A 1 85 ? 5.235 -11.530 0.508 1.00 90.25 85 LEU A C 1
ATOM 688 O O . LEU A 1 85 ? 4.595 -12.559 0.328 1.00 90.25 85 LEU A O 1
ATOM 692 N N . GLY A 1 86 ? 6.226 -11.170 -0.302 1.00 91.81 86 GLY A N 1
ATOM 693 C CA . GLY A 1 86 ? 6.531 -11.886 -1.536 1.00 91.81 86 GLY A CA 1
ATOM 694 C C . GLY A 1 86 ? 7.564 -11.168 -2.391 1.00 91.81 86 GLY A C 1
ATOM 695 O O . GLY A 1 86 ? 8.280 -10.299 -1.890 1.00 91.81 86 GLY A O 1
ATOM 696 N N . TYR A 1 87 ? 7.655 -11.538 -3.665 1.00 93.06 87 TYR A N 1
ATOM 697 C CA . TYR A 1 87 ? 8.529 -10.893 -4.643 1.00 93.06 87 TYR A CA 1
ATOM 698 C C . TYR A 1 87 ? 8.022 -11.033 -6.079 1.00 93.06 87 TYR A C 1
ATOM 700 O O . TYR A 1 87 ? 7.224 -11.919 -6.382 1.00 93.06 87 TYR A O 1
ATOM 708 N N . LEU A 1 88 ? 8.511 -10.160 -6.954 1.00 93.81 88 LEU A N 1
ATOM 709 C CA . LEU A 1 88 ? 8.389 -10.263 -8.402 1.00 93.81 88 LEU A CA 1
ATOM 710 C C . LEU A 1 88 ? 9.479 -11.200 -8.935 1.00 93.81 88 LEU A C 1
ATOM 712 O O . LEU A 1 88 ? 10.665 -10.939 -8.739 1.00 93.81 88 LEU A O 1
ATOM 716 N N . ALA A 1 89 ? 9.080 -12.295 -9.572 1.00 94.06 89 ALA A N 1
ATOM 717 C CA . ALA A 1 89 ? 9.986 -13.232 -10.223 1.00 94.06 89 ALA A CA 1
ATOM 718 C C . ALA A 1 89 ? 10.416 -12.732 -11.613 1.00 94.06 89 ALA A C 1
ATOM 720 O O . ALA A 1 89 ? 9.782 -11.855 -12.203 1.00 94.06 89 ALA A O 1
ATOM 721 N N . ASP A 1 90 ? 11.483 -13.326 -12.153 1.00 92.31 90 ASP A N 1
ATOM 722 C CA . ASP A 1 90 ? 12.073 -12.939 -13.445 1.00 92.31 90 ASP A CA 1
ATOM 723 C C . ASP A 1 90 ? 11.112 -13.115 -14.632 1.00 92.31 90 ASP A C 1
ATOM 725 O O . ASP A 1 90 ? 11.235 -12.434 -15.648 1.00 92.31 90 ASP A O 1
ATOM 729 N N . ASP A 1 91 ? 10.129 -14.009 -14.502 1.00 93.19 91 ASP A N 1
ATOM 7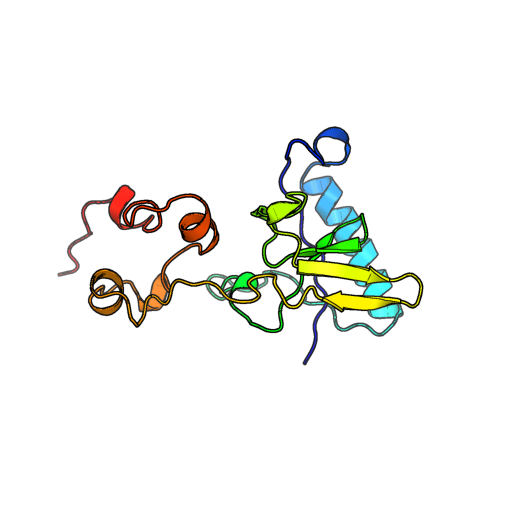30 C CA . ASP A 1 91 ? 9.069 -14.226 -15.491 1.00 93.19 91 ASP A CA 1
ATOM 731 C C . ASP A 1 91 ? 7.921 -13.200 -15.395 1.00 93.19 91 ASP A C 1
ATOM 733 O O . ASP A 1 91 ? 6.950 -13.274 -16.150 1.00 93.19 91 ASP A O 1
ATOM 737 N N . GLY A 1 92 ? 8.026 -12.236 -14.475 1.00 86.50 92 GLY A N 1
ATOM 738 C CA . GLY A 1 92 ? 7.021 -11.208 -14.219 1.00 86.50 92 GLY A CA 1
ATOM 739 C C . GLY A 1 92 ? 5.873 -11.659 -13.313 1.00 86.50 92 GLY A C 1
ATOM 740 O O . GLY A 1 92 ? 4.944 -10.878 -13.088 1.00 86.50 92 GLY A O 1
ATOM 741 N N . SER A 1 93 ? 5.907 -12.885 -12.781 1.00 90.81 93 SER A N 1
ATOM 742 C CA . SER A 1 93 ? 4.907 -13.360 -11.823 1.00 90.81 93 SER A CA 1
ATOM 743 C C . SER A 1 93 ? 5.172 -12.833 -10.410 1.00 90.81 93 SER A C 1
ATOM 745 O O . SER A 1 93 ? 6.310 -12.610 -10.000 1.00 90.81 93 SER A O 1
ATOM 747 N N . ILE A 1 94 ? 4.103 -12.625 -9.637 1.00 89.62 94 ILE A N 1
ATOM 748 C CA . ILE A 1 94 ? 4.214 -12.303 -8.213 1.00 89.62 94 ILE A CA 1
ATOM 749 C C . ILE A 1 94 ? 4.142 -13.602 -7.414 1.00 89.62 94 ILE A C 1
ATOM 751 O O . ILE A 1 94 ? 3.120 -14.291 -7.421 1.00 89.62 94 ILE A O 1
ATOM 755 N N . VAL A 1 95 ? 5.208 -13.896 -6.675 1.00 91.44 95 VAL A N 1
ATOM 756 C CA . VAL A 1 95 ? 5.280 -15.026 -5.750 1.00 91.44 95 VAL A CA 1
ATOM 757 C C . VAL A 1 95 ? 5.012 -14.517 -4.342 1.00 91.44 95 VAL A C 1
ATOM 759 O O . VAL A 1 95 ? 5.782 -13.727 -3.795 1.00 91.44 95 VAL A O 1
ATOM 762 N N . LEU A 1 96 ? 3.906 -14.964 -3.753 1.00 89.25 96 LEU A N 1
ATOM 763 C CA . LEU A 1 96 ? 3.501 -14.597 -2.401 1.00 89.25 96 LEU A CA 1
ATOM 764 C C . LEU A 1 96 ? 3.891 -15.691 -1.399 1.00 89.25 96 LEU A C 1
ATOM 766 O O . LEU A 1 96 ? 3.676 -16.880 -1.635 1.00 89.25 96 LEU A O 1
ATOM 770 N N . ASN A 1 97 ? 4.426 -15.284 -0.252 1.00 84.25 97 ASN A N 1
ATOM 771 C CA . ASN A 1 97 ? 4.765 -16.171 0.851 1.00 84.25 97 ASN A CA 1
ATOM 772 C C . ASN A 1 97 ? 3.485 -16.550 1.604 1.00 84.25 97 ASN A C 1
ATOM 774 O O . ASN A 1 97 ? 2.879 -15.705 2.256 1.00 84.25 97 ASN A O 1
ATOM 778 N N . SER A 1 98 ? 3.089 -17.822 1.579 1.00 68.00 98 SER A N 1
ATOM 779 C CA . SER A 1 98 ? 1.866 -18.307 2.246 1.00 68.00 98 SER A CA 1
ATOM 780 C C . SER A 1 98 ? 1.829 -18.073 3.763 1.00 68.00 98 SER A C 1
ATOM 782 O O . SER A 1 98 ? 0.749 -18.030 4.344 1.00 68.00 98 SER A O 1
ATOM 784 N N . ALA A 1 99 ? 2.991 -17.905 4.400 1.00 63.00 99 ALA A N 1
ATOM 785 C CA . ALA A 1 99 ? 3.124 -17.637 5.832 1.00 63.00 99 ALA A CA 1
ATOM 786 C C . ALA A 1 99 ? 3.059 -16.143 6.203 1.00 63.00 99 ALA A C 1
ATOM 788 O O . ALA A 1 99 ? 3.037 -15.815 7.389 1.00 63.00 99 ALA A O 1
ATOM 789 N N . ALA A 1 100 ? 3.070 -15.231 5.226 1.00 62.03 100 ALA A N 1
ATOM 790 C CA . ALA A 1 100 ? 3.057 -13.804 5.510 1.00 62.03 100 ALA A CA 1
ATOM 791 C C . ALA A 1 100 ? 1.630 -13.332 5.848 1.00 62.03 100 ALA A C 1
ATOM 793 O O . ALA A 1 100 ? 0.680 -13.727 5.165 1.00 62.03 100 ALA A O 1
ATOM 794 N N . PRO A 1 101 ? 1.437 -12.485 6.877 1.00 61.97 101 PRO A N 1
ATOM 795 C CA . PRO A 1 101 ? 0.119 -11.966 7.209 1.00 61.97 101 PRO A CA 1
ATOM 796 C C . PRO A 1 101 ? -0.332 -10.997 6.111 1.00 61.97 101 PRO A C 1
ATOM 798 O O . PRO A 1 101 ? -0.001 -9.814 6.105 1.00 61.97 101 PRO A O 1
ATOM 801 N N . PHE A 1 102 ? -1.111 -11.509 5.157 1.00 66.25 102 PHE A N 1
ATOM 802 C CA . PHE A 1 102 ? -1.781 -10.691 4.137 1.00 66.25 102 PHE A CA 1
ATOM 803 C C . PHE A 1 102 ? -2.834 -9.756 4.736 1.00 66.25 102 PHE A C 1
ATOM 805 O O . PHE A 1 102 ? -3.276 -8.818 4.069 1.00 66.25 102 PHE A O 1
ATOM 812 N N . LYS A 1 103 ? -3.245 -10.042 5.976 1.00 68.88 103 LYS A N 1
ATOM 813 C CA . LYS A 1 103 ? -4.329 -9.387 6.693 1.00 68.88 103 LYS A CA 1
ATOM 814 C C . LYS A 1 103 ? -3.812 -8.747 7.966 1.00 68.88 103 LYS A C 1
ATOM 816 O O . LYS A 1 103 ? -2.898 -9.256 8.609 1.00 68.88 103 LYS A O 1
ATOM 821 N N . TRP A 1 104 ? -4.436 -7.635 8.319 1.00 76.88 104 TRP A N 1
ATOM 822 C CA . TRP A 1 104 ? -4.251 -7.013 9.618 1.00 76.88 104 TRP A CA 1
ATOM 823 C C . TRP A 1 104 ? -5.029 -7.804 10.667 1.00 76.88 104 TRP A C 1
ATOM 825 O O . TRP A 1 104 ? -6.194 -8.134 10.455 1.00 76.88 104 TRP A O 1
ATOM 835 N N . ASP A 1 105 ? -4.400 -8.070 11.809 1.00 76.44 105 ASP A N 1
ATOM 836 C CA . ASP A 1 105 ? -5.035 -8.807 12.910 1.00 76.44 105 ASP A CA 1
ATOM 837 C C . ASP A 1 105 ? -6.079 -7.971 13.673 1.00 76.44 105 ASP A C 1
ATOM 839 O O . ASP A 1 105 ? -6.849 -8.504 14.470 1.00 76.44 105 ASP A O 1
ATOM 843 N N . PHE A 1 106 ? -6.111 -6.652 13.455 1.00 79.88 106 PHE A N 1
ATOM 844 C CA . PHE A 1 106 ? -6.995 -5.732 14.163 1.00 79.88 106 PHE A CA 1
ATOM 845 C C . PHE A 1 106 ? -8.216 -5.335 13.322 1.00 79.88 106 PHE A C 1
ATOM 847 O O . PHE A 1 106 ? -8.089 -4.777 12.233 1.00 79.88 106 PHE A O 1
ATOM 854 N N . ASP A 1 107 ? -9.401 -5.567 13.889 1.00 83.38 107 ASP A N 1
ATOM 855 C CA . ASP A 1 107 ? -10.698 -5.198 13.328 1.00 83.38 107 ASP A CA 1
ATOM 856 C C . ASP A 1 107 ? -11.406 -4.215 14.283 1.00 83.38 107 ASP A C 1
ATOM 858 O O . ASP A 1 107 ? -11.826 -4.621 15.373 1.00 83.38 107 ASP A O 1
ATOM 862 N N . PRO A 1 108 ? -11.556 -2.930 13.910 1.00 83.25 108 PRO A N 1
ATOM 863 C CA . PRO A 1 108 ? -12.145 -1.922 14.787 1.00 83.25 108 PRO A CA 1
ATOM 864 C C . PRO A 1 108 ? -13.641 -2.147 15.045 1.00 83.25 108 PRO A C 1
ATOM 866 O O . PRO A 1 108 ? -14.175 -1.602 16.006 1.00 83.25 108 PRO A O 1
ATOM 869 N N . PHE A 1 109 ? -14.321 -2.968 14.240 1.00 86.94 109 PHE A N 1
ATOM 870 C CA . PHE A 1 109 ? -15.725 -3.316 14.469 1.00 86.94 109 PHE A CA 1
ATOM 871 C C . PHE A 1 109 ? -15.893 -4.430 15.511 1.00 86.94 109 PHE A C 1
ATOM 873 O O . PHE A 1 109 ? -16.989 -4.611 16.037 1.00 86.94 109 PHE A O 1
ATOM 880 N N . LYS A 1 110 ? -14.821 -5.172 15.822 1.00 88.75 110 LYS A N 1
ATOM 881 C CA . LYS A 1 110 ? -14.794 -6.205 16.876 1.00 88.75 110 LYS A CA 1
ATOM 882 C C . LYS A 1 110 ? -14.160 -5.722 18.180 1.00 88.75 110 LYS A C 1
ATOM 884 O O . LYS A 1 110 ? -14.287 -6.384 19.205 1.00 88.75 110 LYS A O 1
ATOM 889 N N . ASP A 1 111 ? -13.462 -4.596 18.141 1.00 86.88 111 ASP A N 1
ATOM 890 C CA . ASP A 1 111 ? -12.845 -3.975 19.305 1.00 86.88 111 ASP A CA 1
ATOM 891 C C . ASP A 1 111 ? -13.881 -3.186 20.116 1.00 86.88 111 ASP A C 1
ATOM 893 O O . ASP A 1 111 ? -14.589 -2.341 19.572 1.00 86.88 111 ASP A O 1
ATOM 897 N N . ALA A 1 112 ? -14.000 -3.464 21.417 1.00 88.12 112 ALA A N 1
ATOM 898 C CA . ALA A 1 112 ? -15.054 -2.882 22.256 1.00 88.12 112 ALA A CA 1
ATOM 899 C C . ALA A 1 112 ? -14.961 -1.349 22.372 1.00 88.12 112 ALA A C 1
ATOM 901 O O . ALA A 1 112 ? -15.978 -0.660 22.450 1.00 88.12 112 ALA A O 1
ATOM 902 N N . GLU A 1 113 ? -13.745 -0.806 22.358 1.00 85.62 113 GLU A N 1
ATOM 903 C CA . GLU A 1 113 ? -13.514 0.632 22.411 1.00 85.62 113 GLU A CA 1
ATOM 904 C C . GLU A 1 113 ? -13.863 1.301 21.078 1.00 85.62 113 GLU A C 1
ATOM 906 O O . GLU A 1 113 ? -14.575 2.302 21.053 1.00 85.62 113 GLU A O 1
ATOM 911 N N . CYS A 1 114 ? -13.389 0.750 19.961 1.00 85.69 114 CYS A N 1
ATOM 912 C CA . CYS A 1 114 ? -13.647 1.330 18.646 1.00 85.69 114 CYS A CA 1
ATOM 913 C C . CYS A 1 114 ? -15.115 1.180 18.232 1.00 85.69 114 CYS A C 1
ATOM 915 O O . CYS A 1 114 ? -15.701 2.135 17.733 1.00 85.69 114 CYS A O 1
ATOM 917 N N . SER A 1 115 ? -15.730 0.020 18.476 1.00 90.31 115 SER A N 1
ATOM 918 C CA . SER A 1 115 ? -17.130 -0.250 18.108 1.00 90.31 115 SER A CA 1
ATOM 919 C C . SER A 1 115 ? -18.143 0.614 18.867 1.00 90.31 115 SER A C 1
ATOM 921 O O . SER A 1 115 ? -19.251 0.815 18.377 1.00 90.31 115 SER A O 1
ATOM 923 N N . SER A 1 116 ? -17.761 1.157 20.028 1.00 90.38 116 SER A N 1
ATOM 924 C CA . SER A 1 116 ? -18.556 2.126 20.795 1.00 90.38 116 SER A CA 1
ATOM 925 C C . SER A 1 116 ? -18.185 3.590 20.514 1.00 90.38 116 SER A C 1
ATOM 927 O O . SER A 1 116 ? -18.829 4.499 21.037 1.00 90.38 116 SER A O 1
ATOM 929 N N . CYS A 1 117 ? -17.169 3.845 19.685 1.00 85.94 117 CYS A N 1
ATOM 930 C CA . CYS A 1 117 ? -16.673 5.187 19.405 1.00 85.94 117 CYS A CA 1
ATOM 931 C C . CYS A 1 117 ? -17.498 5.883 18.314 1.00 85.94 117 CYS A C 1
ATOM 933 O O . CYS A 1 117 ? -17.569 5.418 17.176 1.00 85.94 117 CYS A O 1
ATOM 935 N N . GLU A 1 118 ? -18.036 7.065 18.622 1.00 88.75 118 GLU A N 1
ATOM 936 C CA . GLU A 1 118 ? -18.802 7.884 17.668 1.00 88.75 118 GLU A CA 1
ATOM 937 C C . GLU A 1 118 ? -17.982 8.339 16.446 1.00 88.75 118 GLU A C 1
ATOM 939 O O . GLU A 1 118 ? -18.534 8.582 15.375 1.00 88.75 118 GLU A O 1
ATOM 944 N N . PHE A 1 119 ? -16.651 8.390 16.573 1.00 84.75 119 PHE A N 1
ATOM 945 C CA . PHE A 1 119 ? -15.736 8.761 15.491 1.00 84.75 119 PHE A CA 1
ATOM 946 C C . PHE A 1 119 ? -15.336 7.586 14.592 1.00 84.75 119 PHE A C 1
ATOM 948 O O . PHE A 1 119 ? -14.658 7.812 13.584 1.00 84.75 119 PHE A O 1
ATOM 955 N N . LEU A 1 120 ? -15.733 6.344 14.907 1.00 84.81 120 LEU A N 1
ATOM 956 C CA . LEU A 1 120 ? -15.381 5.171 14.099 1.00 84.81 120 LEU A CA 1
ATOM 957 C C . LEU A 1 120 ? -15.736 5.328 12.605 1.00 84.81 120 LEU A C 1
ATOM 959 O O . LEU A 1 120 ? -14.881 4.997 11.781 1.00 84.81 120 LEU A O 1
ATOM 963 N N . PRO A 1 121 ? -16.901 5.887 12.213 1.00 83.50 121 PRO A N 1
ATOM 964 C CA . PRO A 1 121 ? -17.231 6.086 10.800 1.00 83.50 121 PRO A CA 1
ATOM 965 C C . PRO A 1 121 ? -16.237 6.980 10.047 1.00 83.50 121 PRO A C 1
ATOM 967 O O . PRO A 1 121 ? -16.095 6.847 8.834 1.00 83.50 121 PRO A O 1
ATOM 970 N N . ALA A 1 122 ? -15.540 7.876 10.754 1.00 80.44 122 ALA A N 1
ATOM 971 C CA . ALA A 1 122 ? -14.540 8.766 10.173 1.00 80.44 122 ALA A CA 1
ATOM 972 C C . ALA A 1 122 ? -13.115 8.197 10.272 1.00 80.44 122 ALA A C 1
ATOM 974 O O . ALA A 1 122 ? -12.325 8.355 9.341 1.00 80.44 122 ALA A O 1
ATOM 975 N N . CYS A 1 123 ? -12.764 7.549 11.389 1.00 80.25 123 CYS A N 1
ATOM 976 C CA . CYS A 1 123 ? -11.391 7.100 11.638 1.00 80.25 123 CYS A CA 1
ATOM 977 C C . CYS A 1 123 ? -11.103 5.677 11.137 1.00 80.25 123 CYS A C 1
ATOM 979 O O . CYS A 1 123 ? -9.941 5.355 10.877 1.00 80.25 123 CYS A O 1
ATOM 981 N N . MET A 1 124 ? -12.132 4.824 11.032 1.00 82.25 124 MET A N 1
ATOM 982 C CA . MET A 1 124 ? -12.046 3.414 10.623 1.00 82.25 124 MET A CA 1
ATOM 983 C C . MET A 1 124 ? -10.965 2.608 11.370 1.00 82.25 124 MET A C 1
ATOM 985 O O . MET A 1 124 ? -10.347 1.710 10.804 1.00 82.25 124 MET A O 1
ATOM 989 N N . GLY A 1 125 ? -10.696 2.933 12.639 1.00 80.44 125 GLY A N 1
ATOM 990 C CA . GLY A 1 125 ? -9.684 2.245 13.451 1.00 80.44 125 GLY A CA 1
ATOM 991 C C . GLY A 1 125 ? -8.241 2.738 13.276 1.00 80.44 125 GLY A C 1
ATOM 992 O O . GLY A 1 125 ? -7.324 2.138 13.837 1.00 80.44 125 GLY A O 1
ATOM 993 N N . GLY A 1 126 ? -8.017 3.829 12.537 1.00 80.19 126 GLY A N 1
ATOM 994 C CA . GLY A 1 126 ? -6.702 4.463 12.412 1.00 80.19 126 GLY A CA 1
ATOM 995 C C . GLY A 1 126 ? -5.710 3.688 11.533 1.00 80.19 126 GLY A C 1
ATOM 996 O O . GLY A 1 126 ? -6.083 2.998 10.584 1.00 80.19 126 GLY A O 1
ATOM 997 N N . CYS A 1 127 ? -4.409 3.842 11.794 1.00 80.69 127 CYS A N 1
ATOM 998 C CA . CYS A 1 127 ? -3.349 3.216 10.997 1.00 80.69 127 CYS A CA 1
ATOM 999 C C . CYS A 1 127 ? -2.993 1.812 11.514 1.00 80.69 127 CYS A C 1
ATOM 1001 O O . CYS A 1 127 ? -2.445 1.668 12.606 1.00 80.69 127 CYS A O 1
ATOM 1003 N N . GLN A 1 128 ? -3.198 0.779 10.692 1.00 78.25 128 GLN A N 1
ATOM 1004 C CA . GLN A 1 128 ? -2.949 -0.621 11.072 1.00 78.25 128 GLN A CA 1
ATOM 1005 C C . GLN A 1 128 ? -1.479 -0.959 11.340 1.00 78.25 128 GLN A C 1
ATOM 1007 O O . GLN A 1 128 ? -1.177 -1.818 12.165 1.00 78.25 128 GLN A O 1
ATOM 1012 N N . ASN A 1 129 ? -0.539 -0.244 10.714 1.00 77.06 129 ASN A N 1
ATOM 1013 C CA . ASN A 1 129 ? 0.887 -0.418 11.003 1.00 77.06 129 ASN A CA 1
ATOM 1014 C C . ASN A 1 129 ? 1.217 -0.123 12.481 1.00 77.06 129 ASN A C 1
ATOM 1016 O O . ASN A 1 129 ? 2.144 -0.714 13.033 1.00 77.06 129 ASN A O 1
ATOM 1020 N N . MET A 1 130 ? 0.441 0.740 13.149 1.00 73.94 130 MET A N 1
ATOM 1021 C CA . MET A 1 130 ? 0.617 1.001 14.580 1.00 73.94 130 MET A CA 1
ATOM 1022 C C . MET A 1 130 ? 0.272 -0.228 15.431 1.00 73.94 130 MET A C 1
ATOM 1024 O O . MET A 1 130 ? 0.936 -0.451 16.437 1.00 73.94 130 MET A O 1
ATOM 1028 N N . SER A 1 131 ? -0.679 -1.072 15.007 1.00 66.00 131 SER A N 1
ATOM 1029 C CA . SER A 1 131 ? -1.007 -2.348 15.669 1.00 66.00 131 SER A CA 1
ATOM 1030 C C . SER A 1 131 ? 0.170 -3.319 15.683 1.00 66.00 131 SER A C 1
ATOM 1032 O O . SER A 1 131 ? 0.366 -4.047 16.649 1.00 66.00 131 SER A O 1
ATOM 1034 N N . VAL A 1 132 ? 0.954 -3.325 14.604 1.00 65.75 132 VAL A N 1
ATOM 1035 C CA . VAL A 1 132 ? 2.096 -4.231 14.450 1.00 65.75 132 VAL A CA 1
ATOM 1036 C C . VAL A 1 132 ? 3.287 -3.770 15.290 1.00 65.75 132 VAL A C 1
ATOM 1038 O O . VAL A 1 132 ? 3.985 -4.597 15.875 1.00 65.75 132 VAL A O 1
ATOM 1041 N N . LYS A 1 133 ? 3.509 -2.453 15.389 1.00 61.03 133 LYS A N 1
ATOM 1042 C CA . LYS A 1 133 ? 4.635 -1.883 16.149 1.00 61.03 133 LYS A CA 1
ATOM 1043 C C . LYS A 1 133 ? 4.344 -1.738 17.646 1.00 61.03 133 LYS A C 1
ATOM 1045 O O . LYS A 1 133 ? 5.241 -1.963 18.453 1.00 61.03 133 LYS A O 1
ATOM 1050 N N . ASN A 1 134 ? 3.104 -1.428 18.024 1.00 55.34 134 ASN A N 1
ATOM 1051 C CA . ASN A 1 134 ? 2.687 -1.243 19.413 1.00 55.34 134 ASN A CA 1
ATOM 1052 C C . ASN A 1 134 ? 1.726 -2.365 19.828 1.00 55.34 134 ASN 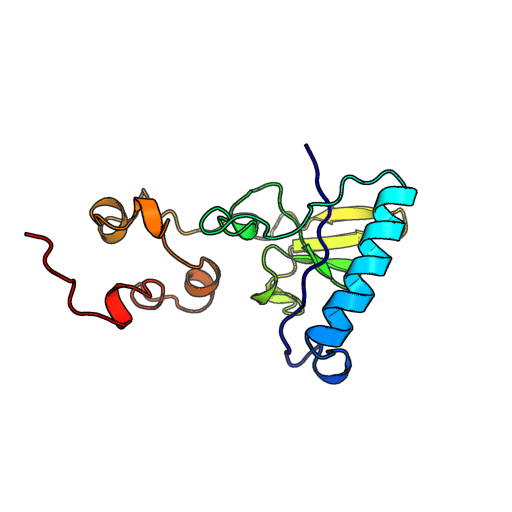A C 1
ATOM 1054 O O . ASN A 1 134 ? 0.529 -2.315 19.554 1.00 55.34 134 ASN A O 1
ATOM 1058 N N . LYS A 1 135 ? 2.234 -3.360 20.566 1.00 47.50 135 LYS A N 1
ATOM 1059 C CA . LYS A 1 135 ? 1.440 -4.466 21.146 1.00 47.50 135 LYS A CA 1
ATOM 1060 C C . LYS A 1 135 ? 0.453 -4.027 22.251 1.00 47.50 135 LYS A C 1
ATOM 1062 O O . LYS A 1 135 ? -0.096 -4.879 22.943 1.00 47.50 135 LYS A O 1
ATOM 1067 N N . GLN A 1 136 ? 0.252 -2.725 22.467 1.00 40.72 136 GLN A N 1
ATOM 1068 C CA . GLN A 1 136 ? -0.548 -2.164 23.560 1.00 40.72 136 GLN A CA 1
ATOM 1069 C C . GLN A 1 136 ? -1.507 -1.096 23.016 1.00 40.72 136 GLN A C 1
ATOM 1071 O O . GLN A 1 136 ? -1.102 -0.169 22.317 1.00 40.72 136 GLN A O 1
ATOM 1076 N N . GLY A 1 137 ? -2.794 -1.287 23.312 1.00 44.38 137 GLY A N 1
ATOM 1077 C CA . GLY A 1 137 ? -3.957 -0.734 22.613 1.00 44.38 137 GLY A CA 1
ATOM 1078 C C . GLY A 1 137 ? -4.195 0.779 22.641 1.00 44.38 137 GLY A C 1
ATOM 1079 O O . GLY A 1 137 ? -5.248 1.189 22.177 1.00 44.38 137 GLY A O 1
ATOM 1080 N N . SER A 1 138 ? -3.274 1.619 23.118 1.00 49.38 138 SER A N 1
ATOM 1081 C CA . SER A 1 138 ? -3.472 3.080 23.138 1.00 49.38 138 SER A CA 1
ATOM 1082 C C . SER A 1 138 ? -2.852 3.815 21.944 1.00 49.38 138 SER A C 1
ATOM 1084 O O . SER A 1 138 ? -3.455 4.746 21.429 1.00 49.38 138 SER A O 1
ATOM 1086 N N . GLY A 1 139 ? -1.713 3.363 21.407 1.00 57.66 139 GLY A N 1
ATOM 1087 C CA . GLY A 1 139 ? -0.949 4.130 20.405 1.00 57.66 139 GLY A CA 1
ATOM 1088 C C . GLY A 1 139 ? -1.500 4.138 18.969 1.00 57.66 139 GLY A C 1
ATOM 1089 O O . GLY A 1 139 ? -0.776 4.523 18.050 1.00 57.66 139 GLY A O 1
ATOM 1090 N N . ARG A 1 140 ? -2.726 3.648 18.732 1.00 68.31 140 ARG A N 1
ATOM 1091 C CA . ARG A 1 140 ? -3.385 3.707 17.408 1.00 68.31 140 ARG A CA 1
ATOM 1092 C C . ARG A 1 140 ? -4.301 4.915 17.263 1.00 68.31 140 ARG A C 1
ATOM 1094 O O . ARG A 1 140 ? -4.533 5.371 16.142 1.00 68.31 140 ARG A O 1
ATOM 1101 N N . CYS A 1 141 ? -4.876 5.377 18.371 1.00 74.88 141 CYS A N 1
ATOM 1102 C CA . CYS A 1 141 ? -5.963 6.336 18.344 1.00 74.88 141 CYS A CA 1
ATOM 1103 C C . CYS A 1 141 ? -5.418 7.761 18.417 1.00 74.88 141 CYS A C 1
ATOM 1105 O O . CYS A 1 141 ? -5.329 8.362 19.484 1.00 74.88 141 CYS A O 1
ATOM 1107 N N . SER A 1 142 ? -5.134 8.342 17.250 1.00 69.94 142 SER A N 1
ATOM 1108 C CA . SER A 1 142 ? -4.697 9.742 17.158 1.00 69.94 142 SER A CA 1
ATOM 1109 C C . SER A 1 142 ? -5.728 10.742 17.697 1.00 69.94 142 SER A C 1
ATOM 1111 O O . SER A 1 142 ? -5.375 11.885 17.962 1.00 69.94 142 SER A O 1
ATOM 1113 N N . ILE A 1 143 ? -6.992 10.328 17.845 1.00 73.50 143 ILE A N 1
ATOM 1114 C CA . ILE A 1 143 ? -8.067 11.154 18.409 1.00 73.50 143 ILE A CA 1
ATOM 1115 C C . ILE A 1 143 ? -7.960 11.203 19.941 1.00 73.50 143 ILE A C 1
ATOM 1117 O O . ILE A 1 143 ? -8.060 12.279 20.522 1.00 73.50 143 ILE A O 1
ATOM 1121 N N . LYS A 1 144 ? -7.693 10.065 20.595 1.00 68.50 144 LYS A N 1
ATOM 1122 C CA . LYS A 1 144 ? -7.526 9.993 22.055 1.00 68.50 144 LYS A CA 1
ATOM 1123 C C . LYS A 1 144 ? -6.244 10.657 22.536 1.00 68.50 144 LYS A C 1
ATOM 1125 O O . LYS A 1 144 ? -6.258 11.311 23.572 1.00 68.50 144 LYS A O 1
ATOM 1130 N N . ASP A 1 145 ? -5.161 10.503 21.779 1.00 62.16 145 ASP A N 1
ATOM 1131 C CA . ASP A 1 145 ? -3.843 10.996 22.186 1.00 62.16 145 ASP A CA 1
ATOM 1132 C C . ASP A 1 145 ? -3.710 12.526 22.091 1.00 62.16 145 ASP A C 1
ATOM 1134 O O . ASP A 1 145 ? -2.763 13.076 22.647 1.00 62.16 145 ASP A O 1
ATOM 1138 N N . ASN A 1 146 ? -4.630 13.225 21.404 1.00 54.25 146 ASN A N 1
ATOM 1139 C CA . ASN A 1 146 ? -4.441 14.640 21.073 1.00 54.25 146 ASN A CA 1
ATOM 1140 C C . ASN A 1 146 ? -5.582 15.614 21.393 1.00 54.25 146 ASN A C 1
ATOM 1142 O O . ASN A 1 146 ? -5.345 16.798 21.195 1.00 54.25 146 ASN A O 1
ATOM 1146 N N . HIS A 1 147 ? -6.762 15.230 21.904 1.00 47.22 147 HIS A N 1
ATOM 1147 C CA . HIS A 1 147 ? -7.765 16.239 22.298 1.00 47.22 147 HIS A CA 1
ATOM 1148 C C . HIS A 1 147 ? -8.798 15.767 23.336 1.00 47.22 147 HIS A C 1
ATOM 1150 O O . HIS A 1 147 ? -9.379 14.690 23.227 1.00 47.22 147 HIS A O 1
ATOM 1156 N N . SER A 1 148 ? -9.113 16.664 24.281 1.00 45.91 148 SER A N 1
ATOM 1157 C CA . SER A 1 148 ? -10.439 16.777 24.896 1.00 45.91 148 SER A CA 1
ATOM 1158 C C . SER A 1 148 ? -11.460 17.014 23.781 1.00 45.91 148 SER A C 1
ATOM 1160 O O . SER A 1 148 ? -11.297 17.950 22.995 1.00 45.91 148 SER A O 1
ATOM 1162 N N . LEU A 1 149 ? -12.471 16.154 23.687 1.00 47.41 149 LEU A N 1
ATOM 1163 C CA . LEU A 1 149 ? -13.478 16.199 22.626 1.00 47.41 149 LEU A CA 1
ATOM 1164 C C . LEU A 1 149 ? -14.193 17.565 22.607 1.00 47.41 149 LEU A C 1
ATOM 1166 O O . LEU A 1 149 ? -14.598 18.036 23.674 1.00 47.41 149 LEU A O 1
ATOM 1170 N N . PRO A 1 150 ? -14.377 18.213 21.441 1.00 43.78 150 PRO A N 1
ATOM 1171 C CA . PRO A 1 150 ? -15.345 19.294 21.337 1.00 43.78 150 PRO A CA 1
ATOM 1172 C C . PRO A 1 150 ? -16.738 18.721 21.618 1.00 43.78 150 PRO A C 1
ATOM 1174 O O . PRO A 1 150 ? -17.177 17.783 20.955 1.00 43.78 150 PRO A O 1
ATOM 1177 N N . VAL A 1 151 ? -17.406 19.271 22.631 1.00 40.66 151 VAL A N 1
ATOM 1178 C CA . VAL A 1 151 ? -18.828 19.028 22.883 1.00 40.66 151 VAL A CA 1
ATOM 1179 C C . VAL A 1 151 ? -19.584 19.751 21.774 1.00 40.66 151 VAL A C 1
ATOM 1181 O O . VAL A 1 151 ? -19.437 20.963 21.618 1.00 40.66 151 VAL A O 1
ATOM 1184 N N . PHE A 1 152 ? -20.314 19.002 20.955 1.00 37.94 152 PHE A N 1
ATOM 1185 C CA . PHE A 1 152 ? -21.243 19.578 19.994 1.00 37.94 152 PHE A CA 1
ATOM 1186 C C . PHE A 1 152 ? -22.615 19.613 20.663 1.00 37.94 152 PHE A C 1
ATOM 1188 O O . PHE A 1 152 ? -23.205 18.560 20.902 1.00 37.94 152 PHE A O 1
ATOM 1195 N N . ASP A 1 153 ? -23.041 20.823 21.024 1.00 40.91 153 ASP A N 1
ATOM 1196 C CA . ASP A 1 153 ? -24.375 21.126 21.552 1.00 40.91 153 ASP A CA 1
ATOM 1197 C C . ASP A 1 153 ? -25.466 20.963 20.477 1.00 40.91 153 ASP A C 1
ATOM 1199 O O . ASP A 1 153 ? -25.199 21.298 19.294 1.00 40.91 153 ASP A O 1
#

pLDDT: mean 76.92, std 15.04, range [34.19, 95.81]

Secondary structure (DSSP, 8-state):
---B---PPPP-TTTTTT---HHHHHHHHHHHHHHHHHTT--B---S-STT----GGGSTT--EE-TTSEEES-GGGTT-GGG--EEE-TTS-EEE-TTS--S-S--TTTSHHHHT-TTHHHHTTS-HHHHHH--STTTT-TTTTT-PPPP--

Sequence (153 aa):
MTYMAFLPVQKNDKYQSETINYKEFHKKVEGLNDLAIKMGYRVSPGYKLPGSTFCGAYDDQYFLLDARGDVHKCVVMTGQHEFRLGYLADDGSIVLNSAAPFKWDFDPFKDAECSSCEFLPACMGGCQNMSVKNKQGSGRCSIKDNHSLPVFD

Radius of gyration: 17.95 Å; chains: 1; bounding box: 45×39×48 Å

Foldseek 3Di:
DDADEDDAADQDPVCPVVDDDPVVVVVVRVVVQVVCVVVVGHHDPPDPDPQPDDDQLQPLP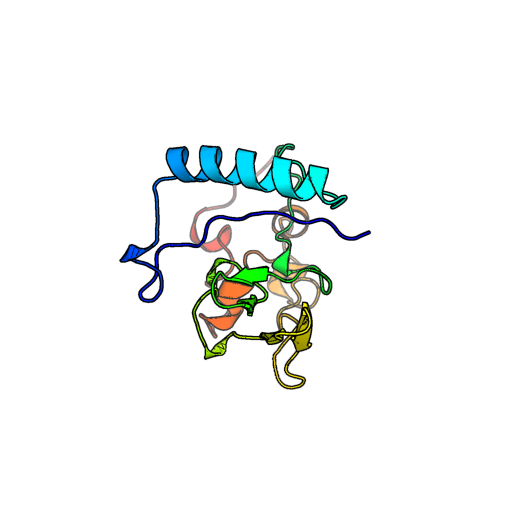DWDQDPQQFIASDSNCPPPPLRGQFGQDPVRDTGGDPPHCSHQPDQLCPDPVSVPDPCCVRQVQADSVCVVVDVDPPVRDPPVVDDDDPDDD